Protein AF-A0A4Q5AM09-F1 (afdb_monomer)

Solvent-accessible surface area (backbone atoms only — not comparable to full-atom values): 6153 Å² total; per-residue (Å²): 104,45,77,42,71,72,70,90,84,55,54,68,68,58,39,67,73,47,21,46,61,53,25,47,54,51,39,52,52,31,50,51,41,27,52,54,47,41,44,52,59,27,51,74,77,39,90,90,63,60,52,53,94,40,54,46,75,48,78,47,80,63,71,50,32,18,35,34,39,63,44,31,50,40,98,87,69,44,83,38,36,62,40,48,36,68,24,40,76,35,79,91,76,75,40,77,41,83,34,67,36,34,54,65,35,20,73,72,72,104

pLDDT: mean 76.93, std 7.98, range [49.91, 86.5]

Mean predicted aligned error: 7.68 Å

Organism: NCBI:txid1690

Secondary structure (DSSP, 8-state):
-EEE---TTS-HHHHHHHHHHHHHHHHHHHHHHHHHHHHHHHHHT-TT---GGGEEEEEEEETTEEEEEEEEB-TTS-B-HHHHHHEEEETTTTEEEE---HHHHHHHT-

Sequence (110 aa):
MVRIRLDRNLSRRVAEEFGPELTRAEGRRVLGRAKALAASAAIGRNPGHSVADRIEFGIKYHGIDTTVGMTVIGRDGSDVTLAHEFGAWNKQAGKFVEGHHVMQKAARGG

Structure (mmCIF, N/CA/C/O backbone):
data_AF-A0A4Q5AM09-F1
#
_entry.id   AF-A0A4Q5AM09-F1
#
loop_
_atom_site.group_PDB
_atom_site.id
_atom_site.type_symbol
_atom_site.label_atom_id
_atom_site.label_alt_id
_atom_site.label_comp_id
_atom_site.label_asym_id
_atom_site.label_entity_id
_atom_site.label_seq_id
_atom_site.pdbx_PDB_ins_code
_atom_site.Cartn_x
_atom_site.Cartn_y
_atom_site.Cartn_z
_atom_site.occupancy
_atom_site.B_iso_or_equiv
_atom_site.auth_seq_id
_atom_site.auth_comp_id
_atom_site.auth_asym_id
_atom_site.auth_atom_id
_atom_site.pdbx_PDB_model_num
ATOM 1 N N . MET A 1 1 ? 1.900 -4.560 1.980 1.00 78.62 1 MET A N 1
ATOM 2 C CA . MET A 1 1 ? 0.698 -4.573 2.852 1.00 78.62 1 MET A CA 1
ATOM 3 C C . MET A 1 1 ? 1.096 -4.099 4.243 1.00 78.62 1 MET A C 1
ATOM 5 O O . MET A 1 1 ? 2.158 -4.488 4.707 1.00 78.62 1 MET A O 1
ATOM 9 N N . VAL A 1 2 ? 0.271 -3.279 4.895 1.00 75.62 2 VAL A N 1
ATOM 10 C CA . VAL A 1 2 ? 0.462 -2.801 6.275 1.00 75.62 2 VAL A CA 1
ATOM 11 C C . VAL A 1 2 ? -0.797 -3.099 7.074 1.00 75.62 2 VAL A C 1
ATOM 13 O O . VAL A 1 2 ? -1.903 -2.867 6.591 1.00 75.62 2 VAL A O 1
ATOM 16 N N . ARG A 1 3 ? -0.633 -3.596 8.302 1.00 80.88 3 ARG A N 1
ATOM 17 C CA . ARG A 1 3 ? -1.735 -3.809 9.245 1.00 80.88 3 ARG A CA 1
ATOM 18 C C . ARG A 1 3 ? -1.650 -2.786 10.367 1.00 80.88 3 ARG A C 1
ATOM 20 O O . ARG A 1 3 ? -0.633 -2.707 11.050 1.00 80.88 3 ARG A O 1
ATOM 27 N N . ILE A 1 4 ? -2.728 -2.038 10.550 1.00 77.50 4 ILE A N 1
ATOM 28 C CA . ILE A 1 4 ? -2.909 -1.076 11.631 1.00 77.50 4 ILE A CA 1
ATOM 29 C C . ILE A 1 4 ? -3.610 -1.804 12.766 1.00 77.50 4 ILE A C 1
ATOM 31 O O . ILE A 1 4 ? -4.654 -2.427 12.560 1.00 77.50 4 ILE A O 1
ATOM 35 N N . ARG A 1 5 ? -2.991 -1.737 13.941 1.00 79.62 5 ARG A N 1
ATOM 36 C CA . ARG A 1 5 ? -3.463 -2.350 15.179 1.00 79.62 5 ARG A CA 1
ATOM 37 C C . ARG A 1 5 ? -3.512 -1.282 16.258 1.00 79.62 5 ARG A C 1
ATOM 39 O O . ARG A 1 5 ? -2.711 -0.349 16.234 1.00 79.62 5 ARG A O 1
ATOM 46 N N . LEU A 1 6 ? -4.425 -1.451 17.199 1.00 73.44 6 LEU A N 1
ATOM 47 C CA . LEU A 1 6 ? -4.459 -0.649 18.418 1.00 73.44 6 LEU A CA 1
ATOM 48 C C . LEU A 1 6 ? -3.297 -1.035 19.342 1.00 73.44 6 LEU A C 1
ATOM 50 O O . LEU A 1 6 ? -2.680 -2.094 19.174 1.00 73.44 6 LEU A O 1
ATOM 54 N N . ASP A 1 7 ? -3.002 -0.169 20.312 1.00 75.00 7 ASP A N 1
ATOM 55 C CA . ASP A 1 7 ? -2.029 -0.470 21.360 1.00 75.00 7 ASP A CA 1
ATOM 56 C C . ASP A 1 7 ? -2.415 -1.776 22.073 1.00 75.00 7 ASP A C 1
ATOM 58 O O . ASP A 1 7 ? -3.577 -2.006 22.410 1.00 75.00 7 ASP A O 1
ATOM 62 N N . ARG A 1 8 ? -1.423 -2.639 22.298 1.00 73.44 8 ARG A N 1
ATOM 63 C CA . ARG A 1 8 ? -1.610 -3.948 22.935 1.00 73.44 8 ARG A CA 1
ATOM 64 C C . ARG A 1 8 ? -2.016 -3.831 24.406 1.00 73.44 8 ARG A C 1
ATOM 66 O O . ARG A 1 8 ? -2.539 -4.794 24.953 1.00 73.44 8 ARG A O 1
ATOM 73 N N . ASN A 1 9 ? -1.769 -2.678 25.023 1.00 77.19 9 ASN A N 1
ATOM 74 C CA . ASN A 1 9 ? -2.104 -2.372 26.410 1.00 77.19 9 ASN A CA 1
ATOM 75 C C . ASN A 1 9 ? -3.476 -1.695 26.556 1.00 77.19 9 ASN A C 1
ATOM 77 O O . ASN A 1 9 ? -3.899 -1.395 27.672 1.00 77.19 9 ASN A O 1
ATOM 81 N N . LEU A 1 10 ? -4.180 -1.431 25.449 1.00 75.56 10 LEU A N 1
ATOM 82 C CA . LEU A 1 10 ? -5.522 -0.861 25.488 1.00 75.56 10 LEU A CA 1
ATOM 83 C C . LEU A 1 10 ? -6.511 -1.894 26.046 1.00 75.56 10 LEU A C 1
ATOM 85 O O . LEU A 1 10 ? -6.476 -3.069 25.676 1.00 75.56 10 LEU A O 1
ATOM 89 N N . SER A 1 11 ? -7.421 -1.466 26.926 1.00 80.88 11 SER A N 1
ATOM 90 C CA . SER A 1 11 ? -8.435 -2.379 27.460 1.00 80.88 11 SER A CA 1
ATOM 91 C C . SER A 1 11 ? -9.331 -2.904 26.334 1.00 80.88 11 SER A C 1
ATOM 93 O O . SER A 1 11 ? -9.682 -2.170 25.406 1.00 80.88 11 SER A O 1
ATOM 95 N N . ARG A 1 12 ? -9.739 -4.178 26.425 1.00 77.25 12 ARG A N 1
ATOM 96 C CA . ARG A 1 12 ? -10.552 -4.831 25.383 1.00 77.25 12 ARG A CA 1
ATOM 97 C C . ARG A 1 12 ? -11.824 -4.043 25.060 1.00 77.25 12 ARG A C 1
ATOM 99 O O . ARG A 1 12 ? -12.171 -3.898 23.899 1.00 77.25 12 ARG A O 1
ATOM 106 N N . ARG A 1 13 ? -12.476 -3.492 26.085 1.00 79.44 13 ARG A N 1
ATOM 107 C CA . ARG A 1 13 ? -13.736 -2.753 25.951 1.00 79.44 13 ARG A CA 1
ATOM 108 C C . ARG A 1 13 ? -13.558 -1.458 25.153 1.00 79.44 13 ARG A C 1
ATOM 110 O O . ARG A 1 13 ? -14.330 -1.194 24.245 1.00 79.44 13 ARG A O 1
ATOM 117 N N . VAL A 1 14 ? -12.484 -0.712 25.426 1.00 74.88 14 VAL A N 1
ATOM 118 C CA . VAL A 1 14 ? -12.130 0.500 24.666 1.00 74.88 14 VAL A CA 1
ATOM 119 C C . VAL A 1 14 ? -11.715 0.140 23.234 1.00 74.88 14 VAL A C 1
ATOM 121 O O . VAL A 1 14 ? -12.069 0.844 22.291 1.00 74.88 14 VAL A O 1
ATOM 124 N N . ALA A 1 15 ? -11.000 -0.974 23.051 1.00 75.19 15 ALA A N 1
ATOM 125 C CA . ALA A 1 15 ? -10.625 -1.466 21.729 1.00 75.19 15 ALA A CA 1
ATOM 126 C C . ALA A 1 15 ? -11.841 -1.886 20.884 1.00 75.19 15 ALA A C 1
ATOM 128 O O . ALA A 1 15 ? -11.873 -1.619 19.688 1.00 75.19 15 ALA A O 1
ATOM 129 N N . GLU A 1 16 ? -12.845 -2.517 21.488 1.00 78.31 16 GLU A N 1
ATOM 130 C CA . GLU A 1 16 ? -14.090 -2.904 20.814 1.00 78.31 16 GLU A CA 1
ATOM 131 C C . GLU A 1 16 ? -14.954 -1.684 20.467 1.00 78.31 16 GLU A C 1
ATOM 133 O O . GLU A 1 16 ? -15.515 -1.625 19.374 1.00 78.31 16 GLU A O 1
ATOM 138 N N . GLU A 1 17 ? -15.027 -0.702 21.368 1.00 81.56 17 GLU A N 1
ATOM 139 C CA . GLU A 1 17 ? -15.890 0.475 21.227 1.00 81.56 17 GLU A CA 1
ATOM 140 C C . GLU A 1 17 ? -15.340 1.504 20.227 1.00 81.56 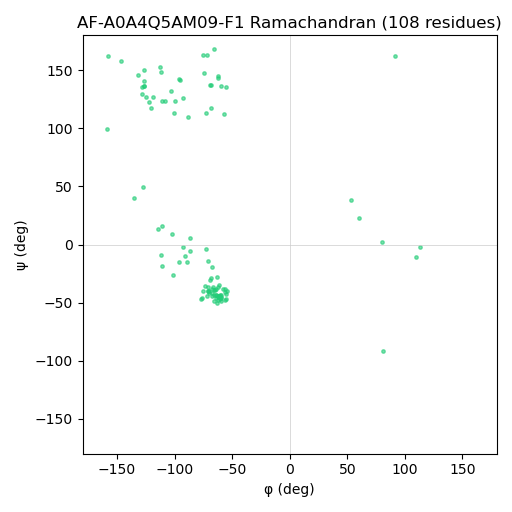17 GLU A C 1
ATOM 142 O O . GLU A 1 17 ? -16.069 1.965 19.351 1.00 81.56 17 GLU A O 1
ATOM 147 N N . PHE A 1 18 ? -14.043 1.824 20.297 1.00 78.25 18 PHE A N 1
ATOM 148 C CA . PHE A 1 18 ? -13.434 2.897 19.492 1.00 78.25 18 PHE A CA 1
ATOM 149 C C . PHE A 1 18 ? -12.462 2.394 18.420 1.00 78.25 18 PHE A C 1
ATOM 151 O O . PHE A 1 18 ? -12.136 3.108 17.467 1.00 78.25 18 PHE A O 1
ATOM 158 N N . GLY A 1 19 ? -11.983 1.156 18.549 1.00 76.19 19 GLY A N 1
ATOM 159 C CA . GLY A 1 19 ? -11.009 0.559 17.639 1.00 76.19 19 GLY A CA 1
ATOM 160 C C . GLY A 1 19 ? -11.403 0.546 16.165 1.00 76.19 19 GLY A C 1
ATOM 161 O O . GLY A 1 19 ? -10.562 0.884 15.321 1.00 76.19 19 GLY A O 1
ATOM 162 N N . PRO A 1 20 ? -12.661 0.215 15.827 1.00 77.88 20 PRO A N 1
ATOM 163 C CA . PRO A 1 20 ? -13.130 0.248 14.452 1.00 77.88 20 PRO A CA 1
ATOM 164 C C . PRO A 1 20 ? -12.954 1.601 13.765 1.00 77.88 20 PRO A C 1
ATOM 166 O O . PRO A 1 20 ? -12.455 1.677 12.640 1.00 77.88 20 PRO A O 1
ATOM 169 N N . GLU A 1 21 ? -13.352 2.678 14.438 1.00 82.50 21 GLU A N 1
ATOM 170 C CA . GLU A 1 21 ? -13.293 4.026 13.883 1.00 82.50 21 GLU A CA 1
ATOM 171 C C . GLU A 1 21 ? -11.845 4.519 13.795 1.00 82.50 21 GLU A C 1
ATOM 173 O O . GLU A 1 21 ? -11.418 5.008 12.745 1.00 82.50 21 GLU A O 1
ATOM 178 N N . LEU A 1 22 ? -11.060 4.298 14.854 1.00 80.06 22 LEU A N 1
ATOM 179 C CA . LEU A 1 22 ? -9.659 4.710 14.931 1.00 80.06 22 LEU A CA 1
ATOM 180 C C . LEU A 1 22 ? -8.787 4.020 13.876 1.00 80.06 22 LEU A C 1
ATOM 182 O O . LEU A 1 22 ? -8.065 4.690 13.131 1.00 80.06 22 LEU A O 1
ATOM 186 N N . THR A 1 23 ? -8.865 2.690 13.760 1.00 80.31 23 THR A N 1
ATOM 187 C CA . THR A 1 23 ? -8.043 1.959 12.781 1.00 80.31 23 THR A CA 1
ATOM 188 C C . THR A 1 23 ? -8.470 2.242 11.345 1.00 80.31 23 THR A C 1
ATOM 190 O O . THR A 1 23 ? -7.619 2.287 10.453 1.00 80.31 23 THR A O 1
ATOM 193 N N . ARG A 1 24 ? -9.757 2.521 11.105 1.00 80.94 24 ARG A N 1
ATOM 194 C CA . ARG A 1 24 ? -10.253 2.933 9.788 1.00 80.94 24 ARG A CA 1
ATOM 195 C C . ARG A 1 24 ? -9.790 4.340 9.414 1.00 80.94 24 ARG A C 1
ATOM 197 O O . ARG A 1 24 ? -9.405 4.559 8.263 1.00 80.94 24 ARG A O 1
ATOM 204 N N . ALA A 1 25 ? -9.818 5.283 10.355 1.00 83.69 25 ALA A N 1
ATOM 205 C CA . ALA A 1 25 ? -9.329 6.643 10.145 1.00 83.69 25 ALA A CA 1
ATOM 206 C C . ALA A 1 25 ? -7.828 6.649 9.823 1.00 83.69 25 ALA A C 1
ATOM 208 O O . ALA A 1 25 ? -7.418 7.237 8.819 1.00 83.69 25 ALA A O 1
ATOM 209 N N . GLU A 1 26 ? -7.017 5.925 10.598 1.00 84.00 26 GLU A N 1
ATOM 210 C CA . GLU A 1 26 ? -5.585 5.802 10.315 1.00 84.00 26 GLU A CA 1
ATOM 211 C C . GLU A 1 26 ? -5.330 5.024 9.015 1.00 84.00 26 GLU A C 1
ATOM 213 O O . GLU A 1 26 ? -4.481 5.415 8.217 1.00 84.00 26 GLU A O 1
ATOM 218 N N . GLY A 1 27 ? -6.136 3.999 8.713 1.00 82.25 27 GLY A N 1
ATOM 219 C CA . GLY A 1 27 ? -6.091 3.281 7.435 1.00 82.25 27 GLY A CA 1
ATOM 220 C C . GLY A 1 27 ? -6.275 4.194 6.230 1.00 82.25 27 GLY A C 1
ATOM 221 O O . GLY A 1 27 ? -5.540 4.077 5.250 1.00 82.25 27 GLY A O 1
ATOM 222 N N . ARG A 1 28 ? -7.196 5.160 6.312 1.00 86.50 28 ARG A N 1
ATOM 223 C CA . ARG A 1 28 ? -7.381 6.180 5.269 1.00 86.50 28 ARG A CA 1
ATOM 224 C C . ARG A 1 28 ? -6.171 7.107 5.141 1.00 86.50 28 ARG A C 1
ATOM 226 O O . ARG A 1 28 ? -5.794 7.437 4.018 1.00 86.50 28 ARG A O 1
ATOM 233 N N . ARG A 1 29 ? -5.536 7.497 6.253 1.00 85.56 29 ARG A N 1
ATOM 234 C CA . ARG A 1 29 ? -4.315 8.325 6.228 1.00 85.56 29 ARG A CA 1
ATOM 235 C C . ARG A 1 29 ? -3.140 7.578 5.604 1.00 85.56 29 ARG A C 1
ATOM 237 O O . ARG A 1 29 ? -2.503 8.110 4.698 1.00 85.56 29 ARG A O 1
ATOM 244 N N . VAL A 1 30 ? -2.893 6.338 6.030 1.00 84.56 30 VAL A N 1
ATOM 245 C CA . VAL A 1 30 ? -1.845 5.471 5.464 1.00 84.56 30 VAL A CA 1
ATOM 246 C C . VAL A 1 30 ? -2.085 5.240 3.974 1.00 84.56 30 VAL A C 1
ATOM 248 O O . VAL A 1 30 ? -1.153 5.361 3.186 1.00 84.56 30 VAL A O 1
ATOM 251 N N . LEU A 1 31 ? -3.330 4.986 3.565 1.00 84.50 31 LEU A N 1
ATOM 252 C CA . LEU A 1 31 ? -3.696 4.867 2.155 1.00 84.50 31 LEU A CA 1
ATOM 253 C C . LEU A 1 31 ? -3.383 6.148 1.365 1.00 84.50 31 LEU A C 1
ATOM 255 O O . LEU A 1 31 ? -2.818 6.071 0.277 1.00 84.50 31 LEU A O 1
ATOM 259 N N . GLY A 1 32 ? -3.718 7.322 1.905 1.00 84.62 32 GLY A N 1
ATOM 260 C CA . GLY A 1 32 ? -3.394 8.608 1.282 1.00 84.62 32 GLY A CA 1
ATOM 261 C C . GLY A 1 32 ? -1.886 8.817 1.109 1.00 84.62 32 GLY A C 1
ATOM 262 O O . GLY A 1 32 ? -1.434 9.151 0.014 1.00 84.62 32 GLY A O 1
ATOM 263 N N . ARG A 1 33 ? -1.097 8.538 2.156 1.00 85.56 33 ARG A N 1
ATOM 264 C CA . ARG A 1 33 ? 0.375 8.605 2.101 1.00 85.56 33 ARG A CA 1
ATOM 265 C C . ARG A 1 33 ? 0.949 7.620 1.082 1.00 85.56 33 ARG A C 1
ATOM 267 O O . ARG A 1 33 ? 1.809 7.998 0.294 1.00 85.56 33 ARG A O 1
ATOM 274 N N . ALA A 1 34 ? 0.448 6.384 1.060 1.00 84.06 34 ALA A N 1
ATOM 275 C CA . ALA A 1 34 ? 0.886 5.359 0.115 1.00 84.06 34 ALA A CA 1
ATOM 276 C C . ALA A 1 34 ? 0.629 5.787 -1.336 1.00 84.06 34 ALA A C 1
ATOM 278 O O . ALA A 1 34 ? 1.526 5.665 -2.164 1.00 84.06 34 ALA A O 1
ATOM 279 N N . LYS A 1 35 ? -0.541 6.370 -1.632 1.00 83.06 35 LYS A N 1
ATOM 280 C CA . LYS A 1 35 ? -0.847 6.930 -2.959 1.00 83.06 35 LYS A CA 1
ATOM 281 C C . LYS A 1 35 ? 0.124 8.039 -3.361 1.00 83.06 35 LYS A C 1
ATOM 283 O O . LYS A 1 35 ? 0.626 8.019 -4.480 1.00 83.06 35 LYS A O 1
ATOM 288 N N . ALA A 1 36 ? 0.415 8.978 -2.460 1.00 83.44 36 ALA A N 1
ATOM 289 C CA . ALA A 1 36 ? 1.336 10.081 -2.739 1.00 83.44 36 ALA A CA 1
ATOM 290 C C . ALA A 1 36 ? 2.774 9.590 -2.993 1.00 83.44 36 ALA A C 1
ATOM 292 O O . ALA A 1 36 ? 3.408 9.986 -3.971 1.00 83.44 36 ALA A O 1
ATOM 293 N N . LEU A 1 37 ? 3.268 8.682 -2.146 1.00 83.56 37 LEU A N 1
ATOM 294 C CA . LEU A 1 37 ? 4.596 8.080 -2.283 1.00 83.56 37 LEU A CA 1
ATOM 295 C C . LEU A 1 37 ? 4.714 7.246 -3.564 1.00 83.56 37 LEU A C 1
ATOM 297 O O . LEU A 1 37 ? 5.706 7.366 -4.278 1.00 83.56 37 LEU A O 1
ATOM 301 N N . ALA A 1 38 ? 3.695 6.445 -3.878 1.00 79.38 38 ALA A N 1
ATOM 302 C CA . ALA A 1 38 ? 3.646 5.648 -5.097 1.00 79.38 38 ALA A CA 1
ATOM 303 C C . ALA A 1 38 ? 3.618 6.521 -6.359 1.00 79.38 38 ALA A C 1
ATOM 305 O O . ALA A 1 38 ? 4.351 6.242 -7.302 1.00 79.38 38 ALA A O 1
ATOM 306 N N . ALA A 1 39 ? 2.825 7.598 -6.371 1.00 77.25 39 ALA A N 1
ATOM 307 C CA . ALA A 1 39 ? 2.777 8.532 -7.495 1.00 77.25 39 ALA A CA 1
ATOM 308 C C . ALA A 1 39 ? 4.138 9.211 -7.725 1.00 77.25 39 ALA A C 1
ATOM 310 O O . ALA A 1 39 ? 4.622 9.257 -8.854 1.00 77.25 39 ALA A O 1
ATOM 311 N N . SER A 1 40 ? 4.793 9.665 -6.652 1.00 76.44 40 SER A N 1
ATOM 312 C CA . SER A 1 40 ? 6.138 10.251 -6.724 1.00 76.44 40 SER A CA 1
ATOM 313 C C . SER A 1 40 ? 7.179 9.245 -7.243 1.00 76.44 40 SER A C 1
ATOM 315 O O . SER A 1 40 ? 7.944 9.547 -8.161 1.00 76.44 40 SER A O 1
ATOM 317 N N . ALA A 1 41 ? 7.150 8.008 -6.733 1.00 73.06 41 ALA A N 1
ATOM 318 C CA . ALA A 1 41 ? 8.029 6.925 -7.173 1.00 73.06 41 ALA A CA 1
ATOM 319 C C . ALA A 1 41 ? 7.798 6.515 -8.640 1.00 73.06 41 ALA A C 1
ATOM 321 O O . ALA A 1 41 ? 8.755 6.227 -9.361 1.00 73.06 41 ALA A O 1
ATOM 322 N N . ALA A 1 42 ? 6.542 6.503 -9.094 1.00 67.56 42 ALA A N 1
ATOM 323 C CA . ALA A 1 42 ? 6.176 6.143 -10.461 1.00 67.56 42 ALA A CA 1
ATOM 324 C C . ALA A 1 42 ? 6.594 7.210 -11.488 1.00 67.56 42 ALA A C 1
ATOM 326 O O . ALA A 1 42 ? 7.014 6.855 -12.588 1.00 67.56 42 ALA A O 1
ATOM 327 N N . ILE A 1 43 ? 6.521 8.500 -11.134 1.00 60.03 43 ILE A N 1
ATOM 328 C CA . ILE A 1 43 ? 6.921 9.616 -12.009 1.00 60.03 43 ILE A CA 1
ATOM 329 C C . ILE A 1 43 ? 8.452 9.736 -12.099 1.00 60.03 43 ILE A C 1
ATOM 331 O O . ILE A 1 43 ? 8.992 9.983 -13.177 1.00 60.03 43 ILE A O 1
ATOM 335 N N . GLY A 1 44 ? 9.167 9.538 -10.987 1.00 52.34 44 GLY A N 1
ATOM 336 C CA . GLY A 1 44 ? 10.589 9.880 -10.873 1.00 52.34 44 GLY A CA 1
ATOM 337 C C . GLY A 1 44 ? 11.583 9.006 -11.652 1.00 52.34 44 GLY A C 1
ATOM 338 O O . GLY A 1 44 ? 12.739 9.398 -11.780 1.00 52.34 44 GLY A O 1
ATOM 339 N N . ARG A 1 45 ? 11.188 7.831 -12.166 1.00 54.03 45 ARG A N 1
ATOM 340 C CA . ARG A 1 45 ? 12.144 6.858 -12.745 1.00 54.03 45 ARG A CA 1
ATOM 341 C C . ARG A 1 45 ? 12.217 6.844 -14.272 1.00 54.03 45 ARG A C 1
ATOM 343 O O . ARG A 1 45 ? 13.245 6.441 -14.804 1.00 54.03 45 ARG A O 1
ATOM 350 N N . ASN A 1 46 ? 11.148 7.240 -14.963 1.00 54.47 46 ASN A N 1
ATOM 351 C CA . ASN A 1 46 ? 11.109 7.359 -16.423 1.00 54.47 46 ASN A CA 1
ATOM 352 C C . ASN A 1 46 ? 9.969 8.309 -16.838 1.00 54.47 46 ASN A C 1
ATOM 354 O O . ASN A 1 46 ? 8.811 7.878 -16.902 1.00 54.47 46 ASN A O 1
ATOM 358 N N . PRO A 1 47 ? 10.269 9.583 -17.144 1.00 49.91 47 PRO A N 1
ATOM 359 C CA . PRO A 1 47 ? 9.291 10.504 -17.713 1.00 49.91 47 PRO A CA 1
ATOM 360 C C . PRO A 1 47 ? 8.723 9.904 -19.014 1.00 49.91 47 PRO A C 1
ATOM 362 O O . PRO A 1 47 ? 9.457 9.714 -19.978 1.00 49.91 47 PRO A O 1
ATOM 365 N N . GLY A 1 48 ? 7.437 9.531 -19.020 1.00 52.94 48 GLY A N 1
ATOM 366 C CA . GLY A 1 48 ? 6.752 8.897 -20.163 1.00 52.94 48 GLY A CA 1
ATOM 367 C C . GLY A 1 48 ? 6.381 7.415 -19.993 1.00 52.94 48 GLY A C 1
ATOM 368 O O . GLY A 1 48 ? 5.586 6.899 -20.775 1.00 52.94 48 GLY A O 1
ATOM 369 N N . HIS A 1 49 ? 6.877 6.735 -18.952 1.00 55.28 49 HIS A N 1
ATOM 370 C CA . HIS A 1 49 ? 6.522 5.342 -18.631 1.00 55.28 49 HIS A CA 1
ATOM 371 C C . HIS A 1 49 ? 6.058 5.192 -17.180 1.00 55.28 49 HIS A C 1
ATOM 373 O O . HIS A 1 49 ? 6.528 4.322 -16.443 1.00 55.28 49 HIS A O 1
ATOM 379 N N . SER A 1 50 ? 5.134 6.062 -16.771 1.00 61.41 50 SER A N 1
ATOM 380 C CA . SER A 1 50 ? 4.473 5.952 -15.474 1.00 61.41 50 SER A CA 1
ATOM 381 C C . SER A 1 50 ? 3.743 4.613 -15.371 1.00 61.41 50 SER A C 1
ATOM 383 O O . SER A 1 50 ? 3.076 4.179 -16.308 1.00 61.41 50 SER A O 1
ATOM 385 N N . VAL A 1 51 ? 3.870 3.957 -14.220 1.00 64.75 51 VAL A N 1
ATOM 386 C CA . VAL A 1 51 ? 3.024 2.815 -13.843 1.00 64.75 51 VAL A CA 1
ATOM 387 C C . VAL A 1 51 ? 1.944 3.221 -12.841 1.00 64.75 51 VAL A C 1
ATOM 389 O O . VAL A 1 51 ? 1.290 2.346 -12.291 1.00 64.75 51 VAL A O 1
ATOM 392 N N . ALA A 1 52 ? 1.761 4.523 -12.579 1.00 65.69 52 ALA A N 1
ATOM 393 C CA . ALA A 1 52 ? 0.851 5.030 -11.545 1.00 65.69 52 ALA A CA 1
ATOM 394 C C . ALA A 1 52 ? -0.593 4.529 -11.727 1.00 65.69 52 ALA A C 1
ATOM 396 O O . ALA A 1 52 ? -1.257 4.169 -10.761 1.00 65.69 52 ALA A O 1
ATOM 397 N N . ASP A 1 53 ? -1.038 4.443 -12.973 1.00 69.12 53 ASP A N 1
ATOM 398 C CA . ASP A 1 53 ? -2.338 3.948 -13.426 1.00 69.12 53 ASP A CA 1
ATOM 399 C C . ASP A 1 53 ? -2.492 2.415 -13.319 1.00 69.12 53 ASP A C 1
ATOM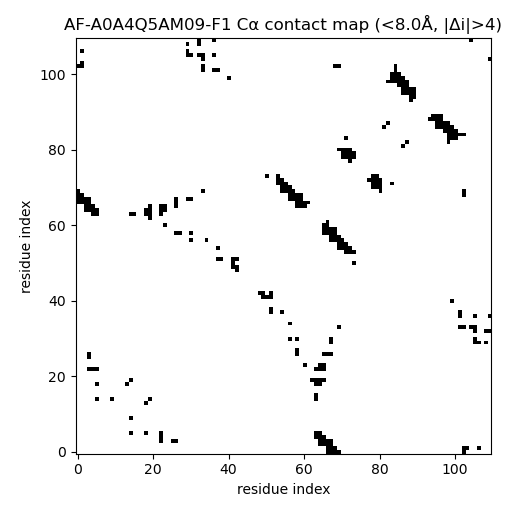 401 O O . ASP A 1 53 ? -3.576 1.884 -13.538 1.00 69.12 53 ASP A O 1
ATOM 405 N N . ARG A 1 54 ? -1.434 1.698 -12.914 1.00 72.12 54 ARG A N 1
ATOM 406 C CA . ARG A 1 54 ? -1.409 0.240 -12.672 1.00 72.12 54 ARG A CA 1
ATOM 407 C C . ARG A 1 54 ? -1.170 -0.120 -11.207 1.00 72.12 54 ARG A C 1
ATOM 409 O O . ARG A 1 54 ? -0.826 -1.263 -10.893 1.00 72.12 54 ARG A O 1
ATOM 416 N N . ILE A 1 55 ? -1.293 0.867 -10.321 1.00 78.25 55 ILE A N 1
ATOM 417 C CA . ILE A 1 55 ? -1.180 0.674 -8.880 1.00 78.25 55 ILE A CA 1
ATOM 418 C C . ILE A 1 55 ? -2.583 0.617 -8.297 1.00 78.25 55 ILE A C 1
ATOM 420 O O . ILE A 1 55 ? -3.314 1.608 -8.260 1.00 78.25 55 ILE A O 1
ATOM 424 N N . GLU A 1 56 ? -2.940 -0.556 -7.798 1.00 83.69 56 GLU A N 1
ATOM 425 C CA . GLU A 1 56 ? -4.184 -0.771 -7.085 1.00 83.69 56 GLU A CA 1
ATOM 426 C C . GLU A 1 56 ? -3.951 -0.644 -5.583 1.00 83.69 56 GLU A C 1
ATOM 428 O O . GLU A 1 56 ? -2.942 -1.093 -5.033 1.00 83.69 56 GLU A O 1
ATOM 433 N N . PHE A 1 57 ? -4.916 -0.040 -4.895 1.00 83.94 57 PHE A N 1
ATOM 434 C CA . PHE A 1 57 ? -4.884 0.084 -3.448 1.00 83.94 57 PHE A CA 1
ATOM 435 C C . PHE A 1 57 ? -6.168 -0.448 -2.836 1.00 83.94 57 PHE A C 1
ATOM 437 O O . PHE A 1 57 ? -7.264 -0.178 -3.326 1.00 83.94 57 PHE A O 1
ATOM 444 N N . GLY A 1 58 ? -6.030 -1.132 -1.706 1.00 82.94 58 GLY A N 1
ATOM 445 C CA . GLY A 1 58 ? -7.151 -1.699 -0.971 1.00 82.94 58 GLY A CA 1
ATOM 446 C C . GLY A 1 58 ? -7.089 -1.361 0.508 1.00 82.94 58 GLY A C 1
ATOM 447 O O . GLY A 1 58 ? -6.015 -1.317 1.108 1.00 82.94 58 GLY A O 1
ATOM 448 N N . ILE A 1 59 ? -8.258 -1.171 1.112 1.00 85.62 59 ILE A N 1
ATOM 449 C CA . ILE A 1 59 ? -8.431 -1.141 2.563 1.00 85.62 59 ILE A CA 1
ATOM 450 C C . ILE A 1 59 ? -9.373 -2.278 2.950 1.00 85.62 59 IL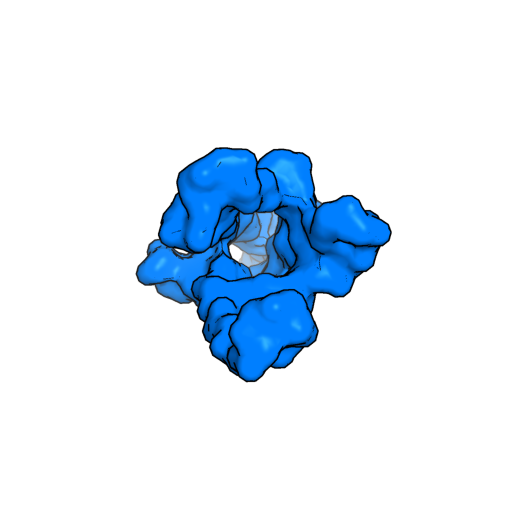E A C 1
ATOM 452 O O . ILE A 1 59 ? -10.460 -2.408 2.389 1.00 85.62 59 ILE A O 1
ATOM 456 N N . LYS A 1 60 ? -8.951 -3.123 3.890 1.00 84.56 60 LYS A N 1
ATOM 457 C CA . LYS A 1 60 ? -9.748 -4.242 4.392 1.00 84.56 60 LYS A CA 1
ATOM 458 C C . LYS A 1 60 ? -9.878 -4.153 5.901 1.00 84.56 60 LYS A C 1
ATOM 460 O O . LYS A 1 60 ? -8.887 -4.044 6.614 1.00 84.56 60 LYS A O 1
ATOM 465 N N . TYR A 1 61 ? -11.114 -4.203 6.370 1.00 78.62 61 TYR A N 1
ATOM 466 C CA . TYR A 1 61 ? -11.454 -4.131 7.782 1.00 78.62 61 TYR A CA 1
ATOM 467 C C . TYR A 1 61 ? -11.636 -5.532 8.378 1.00 78.62 61 TYR A C 1
ATOM 469 O O . TYR A 1 61 ? -12.172 -6.425 7.720 1.00 78.62 61 TYR A O 1
ATOM 477 N N . HIS A 1 62 ? -11.190 -5.708 9.621 1.00 80.38 62 HIS A N 1
ATOM 478 C CA . HIS A 1 62 ? -11.142 -6.983 10.340 1.00 80.38 62 HIS A CA 1
ATOM 479 C C . HIS A 1 62 ? -11.653 -6.845 11.789 1.00 80.38 62 HIS A C 1
ATOM 481 O O . HIS A 1 62 ? -11.071 -7.413 12.711 1.00 80.38 62 HIS A O 1
ATOM 487 N N . GLY A 1 63 ? -12.715 -6.065 12.015 1.00 78.06 63 GLY A N 1
ATOM 488 C CA . GLY A 1 63 ? -13.257 -5.823 13.357 1.00 78.06 63 GLY A CA 1
ATOM 489 C C . GLY A 1 63 ? -12.465 -4.747 14.101 1.00 78.06 63 GLY A C 1
ATOM 490 O O . GLY A 1 63 ? -12.724 -3.567 13.965 1.00 78.06 63 GLY A O 1
ATOM 491 N N . ILE A 1 64 ? -11.454 -5.110 14.872 1.00 75.44 64 ILE A N 1
ATOM 492 C CA . ILE A 1 64 ? -10.638 -4.095 15.568 1.00 75.44 64 ILE A CA 1
ATOM 493 C C . ILE A 1 64 ? -9.455 -3.599 14.734 1.00 75.44 64 ILE A C 1
ATOM 495 O O . ILE A 1 64 ? -8.872 -2.569 15.051 1.00 75.44 64 ILE A O 1
ATOM 499 N N . ASP A 1 65 ? -9.118 -4.319 13.662 1.00 75.69 65 ASP A N 1
ATOM 500 C CA . ASP A 1 65 ? -7.947 -4.050 12.836 1.00 75.69 65 ASP A CA 1
ATOM 501 C C . ASP A 1 65 ? -8.322 -3.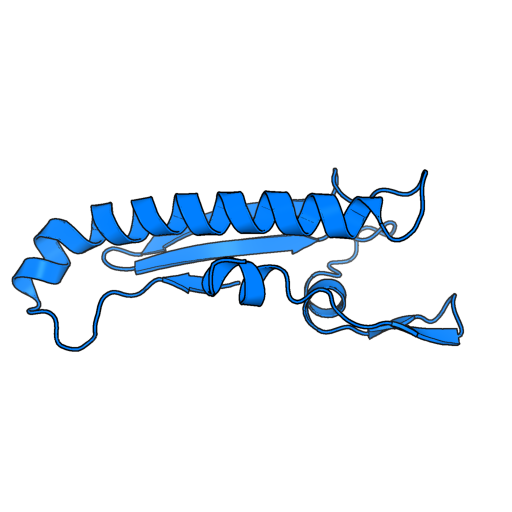583 11.432 1.00 75.69 65 ASP A C 1
ATOM 503 O O . ASP A 1 65 ? -9.335 -3.990 10.854 1.00 75.69 65 ASP A O 1
ATOM 507 N N . THR A 1 66 ? -7.418 -2.813 10.829 1.00 79.75 66 THR A N 1
ATOM 508 C CA . THR A 1 66 ? -7.522 -2.392 9.432 1.00 79.75 66 THR A CA 1
ATOM 509 C C . THR A 1 66 ? -6.232 -2.705 8.681 1.00 7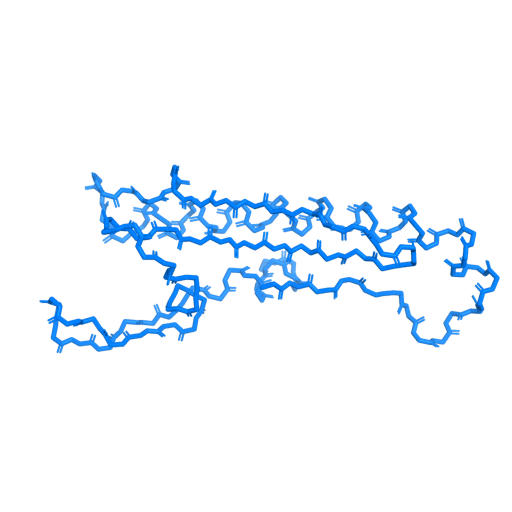9.75 66 THR A C 1
ATOM 511 O O . THR A 1 66 ? -5.132 -2.359 9.108 1.00 79.75 66 THR A O 1
ATOM 514 N N . THR A 1 67 ? -6.363 -3.356 7.531 1.00 82.38 67 THR A N 1
ATOM 515 C CA . THR A 1 67 ? -5.270 -3.661 6.609 1.00 82.38 67 THR A CA 1
ATOM 516 C C . THR A 1 67 ? -5.312 -2.706 5.425 1.00 82.38 67 THR A C 1
ATOM 518 O O . THR A 1 67 ? -6.357 -2.538 4.802 1.00 82.38 67 THR A O 1
ATOM 521 N N . VAL A 1 68 ? -4.167 -2.127 5.075 1.00 81.31 68 VAL A N 1
ATOM 522 C CA . VAL A 1 68 ? -3.974 -1.367 3.837 1.00 81.31 68 VAL A CA 1
ATOM 523 C C . VAL A 1 68 ? -3.033 -2.149 2.922 1.00 81.31 68 VAL A C 1
ATOM 525 O O . VAL A 1 68 ? -1.920 -2.525 3.302 1.00 81.31 68 VAL A O 1
ATOM 528 N N . GLY A 1 69 ? -3.498 -2.437 1.714 1.00 82.56 69 GLY A N 1
ATOM 529 C CA . GLY A 1 69 ? 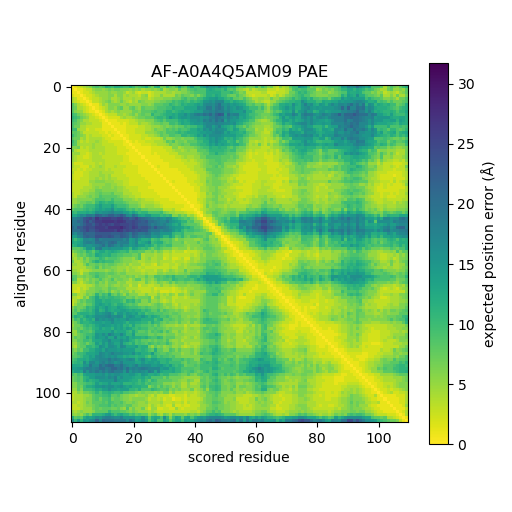-2.766 -3.139 0.669 1.00 82.56 69 GLY A CA 1
ATOM 530 C C . GLY A 1 69 ? -2.443 -2.213 -0.498 1.00 82.56 69 GLY A C 1
ATOM 531 O O . GLY A 1 69 ? -3.212 -1.306 -0.808 1.00 82.56 69 GLY A O 1
ATOM 532 N N . MET A 1 70 ? -1.311 -2.480 -1.137 1.00 82.38 70 MET A N 1
ATOM 533 C CA . MET A 1 70 ? -0.938 -1.936 -2.436 1.00 82.38 70 MET A CA 1
ATOM 534 C C . MET A 1 70 ? -0.549 -3.127 -3.300 1.00 82.38 70 MET A C 1
ATOM 536 O O . MET A 1 70 ? 0.178 -3.995 -2.810 1.00 82.38 70 MET A O 1
ATOM 540 N N . THR A 1 71 ? -1.027 -3.134 -4.536 1.00 83.19 71 THR A N 1
ATOM 541 C CA . THR A 1 71 ? -0.680 -4.105 -5.569 1.00 83.19 71 THR A CA 1
ATOM 542 C C . THR A 1 71 ? -0.207 -3.342 -6.797 1.00 83.19 71 THR A C 1
ATOM 544 O O . THR A 1 71 ? -0.791 -2.324 -7.162 1.00 83.19 71 THR A O 1
ATOM 547 N N . VAL A 1 72 ? 0.873 -3.804 -7.420 1.00 77.94 72 VAL A N 1
ATOM 548 C CA . VAL A 1 72 ? 1.440 -3.192 -8.625 1.00 77.94 72 VAL A CA 1
ATOM 549 C C . VAL A 1 72 ? 1.472 -4.233 -9.726 1.00 77.94 72 VAL A C 1
ATOM 551 O O . VAL A 1 72 ? 2.112 -5.274 -9.572 1.00 77.94 72 VAL A O 1
ATOM 554 N N . ILE A 1 73 ? 0.818 -3.927 -10.844 1.00 79.19 73 ILE A N 1
ATOM 555 C CA . ILE A 1 73 ? 0.789 -4.805 -12.011 1.00 79.19 73 ILE A CA 1
ATOM 556 C C . ILE A 1 73 ? 1.801 -4.323 -13.056 1.00 79.19 73 ILE A C 1
ATOM 558 O O . ILE A 1 73 ? 1.793 -3.171 -13.501 1.00 79.19 73 ILE A O 1
ATOM 562 N N . GLY A 1 74 ? 2.707 -5.224 -13.429 1.00 70.75 74 GLY A N 1
ATOM 563 C CA . GLY A 1 74 ? 3.731 -5.028 -14.443 1.00 70.75 74 GLY A CA 1
ATOM 564 C C . GLY A 1 74 ? 3.145 -4.859 -15.845 1.00 70.75 74 GLY A C 1
ATOM 565 O O . GLY A 1 74 ? 1.966 -5.095 -16.103 1.00 70.75 74 GLY A O 1
ATOM 566 N N . ARG A 1 75 ? 3.983 -4.443 -16.802 1.00 70.25 75 ARG A N 1
ATOM 567 C CA . ARG A 1 75 ? 3.555 -4.254 -18.203 1.00 70.25 75 ARG A CA 1
ATOM 568 C C . ARG A 1 75 ? 3.093 -5.545 -18.875 1.00 70.25 75 ARG A C 1
ATOM 570 O O . ARG A 1 75 ? 2.284 -5.487 -19.790 1.00 70.25 75 ARG A O 1
ATOM 577 N N . ASP A 1 76 ? 3.620 -6.668 -18.425 1.00 75.81 76 ASP A N 1
ATOM 578 C CA . ASP A 1 76 ? 3.275 -8.016 -18.864 1.00 75.81 76 ASP A CA 1
ATOM 579 C C . ASP A 1 76 ? 2.083 -8.614 -18.096 1.00 75.81 76 A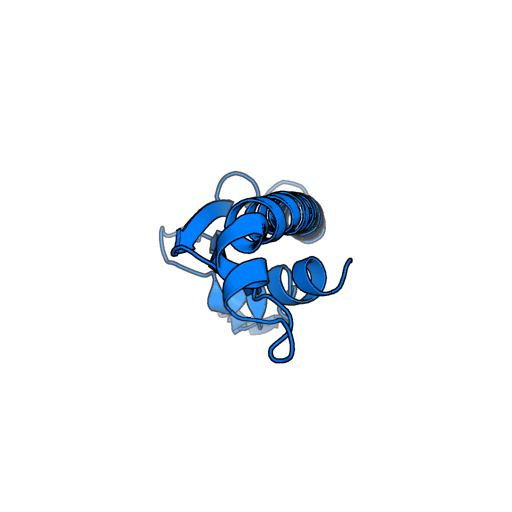SP A C 1
ATOM 581 O O . ASP A 1 76 ? 1.757 -9.780 -18.292 1.00 75.81 76 ASP A O 1
ATOM 585 N N . GLY A 1 77 ? 1.431 -7.837 -17.222 1.00 73.38 77 GLY A N 1
ATOM 586 C CA . GLY A 1 77 ? 0.331 -8.306 -16.380 1.00 73.38 77 GLY A CA 1
ATOM 587 C C . GLY A 1 77 ? 0.776 -9.074 -15.132 1.00 73.38 77 GLY A C 1
ATOM 588 O O . GLY A 1 77 ? -0.077 -9.536 -14.379 1.00 73.38 77 GLY A O 1
ATOM 589 N N . SER A 1 78 ? 2.083 -9.212 -14.883 1.00 76.81 78 SER A N 1
ATOM 590 C CA . SER A 1 78 ? 2.591 -9.889 -13.687 1.00 76.81 78 SER A CA 1
ATOM 591 C C . SER A 1 78 ? 2.424 -9.036 -12.424 1.00 76.81 78 SER A C 1
ATOM 593 O O . SER A 1 78 ? 2.526 -7.810 -12.469 1.00 76.81 78 SER A O 1
ATOM 595 N N . ASP A 1 79 ? 2.195 -9.671 -11.273 1.00 81.31 79 ASP A N 1
ATOM 596 C CA . ASP A 1 79 ? 2.268 -8.983 -9.981 1.00 81.31 79 ASP A CA 1
ATOM 597 C C . ASP A 1 79 ? 3.741 -8.701 -9.648 1.00 81.31 79 ASP A C 1
ATOM 599 O O . ASP A 1 79 ? 4.536 -9.614 -9.413 1.00 81.31 79 ASP A O 1
ATOM 603 N N . VAL A 1 80 ? 4.103 -7.418 -9.628 1.00 73.31 80 VAL A N 1
ATOM 604 C CA . VAL A 1 80 ? 5.459 -6.941 -9.319 1.00 73.31 80 VAL A CA 1
ATOM 605 C C . VAL A 1 80 ? 5.524 -6.211 -7.978 1.00 73.31 80 VAL A C 1
ATOM 607 O O . VAL A 1 80 ? 6.500 -5.518 -7.688 1.00 73.31 80 VAL A O 1
ATOM 610 N N . THR A 1 81 ? 4.512 -6.370 -7.125 1.00 79.75 81 THR A N 1
ATOM 611 C CA . THR A 1 81 ? 4.367 -5.649 -5.851 1.00 79.75 81 THR A CA 1
ATOM 612 C C . THR A 1 81 ? 5.586 -5.808 -4.947 1.00 79.75 81 THR A C 1
ATOM 614 O O . THR A 1 81 ? 6.100 -4.823 -4.418 1.00 79.75 81 THR A O 1
ATOM 617 N N . LEU A 1 82 ? 6.085 -7.037 -4.782 1.00 76.44 82 LEU A N 1
ATOM 618 C CA . LEU A 1 82 ? 7.245 -7.308 -3.924 1.00 76.44 82 LEU A CA 1
ATOM 619 C C . LEU A 1 82 ? 8.529 -6.695 -4.483 1.00 76.44 82 LEU A C 1
ATOM 621 O O . LEU A 1 82 ? 9.289 -6.084 -3.734 1.00 76.44 82 LEU A O 1
ATOM 625 N N . ALA A 1 83 ? 8.733 -6.802 -5.796 1.00 74.56 83 ALA A N 1
ATOM 626 C CA . ALA A 1 83 ? 9.855 -6.168 -6.478 1.00 74.56 83 ALA A CA 1
ATOM 627 C C . ALA A 1 83 ? 9.799 -4.639 -6.346 1.00 74.56 83 ALA A C 1
ATOM 629 O O . ALA A 1 83 ? 10.831 -3.987 -6.212 1.00 74.56 83 ALA A O 1
ATOM 630 N N . HIS A 1 84 ? 8.599 -4.057 -6.347 1.00 75.50 84 HIS A N 1
ATOM 631 C CA . HIS A 1 84 ? 8.420 -2.621 -6.181 1.00 75.50 84 HIS A CA 1
ATOM 632 C C . HIS A 1 84 ? 8.656 -2.151 -4.736 1.00 75.50 84 HIS A C 1
ATOM 634 O O . HIS A 1 84 ? 9.210 -1.068 -4.536 1.00 75.50 84 HIS A O 1
ATOM 640 N N . GLU A 1 85 ? 8.276 -2.957 -3.739 1.00 79.12 85 GLU A N 1
ATOM 641 C CA . GLU A 1 85 ? 8.451 -2.636 -2.316 1.00 79.12 85 GLU A CA 1
ATOM 642 C C . GLU A 1 85 ? 9.902 -2.831 -1.851 1.00 79.12 85 GLU A C 1
ATOM 644 O O . GLU A 1 85 ? 10.443 -1.932 -1.215 1.00 79.12 85 GLU A O 1
ATOM 649 N N . PHE A 1 86 ? 10.541 -3.956 -2.192 1.00 80.56 86 PHE A N 1
ATOM 650 C CA . PHE A 1 86 ? 11.850 -4.362 -1.646 1.00 80.56 86 PHE A CA 1
ATOM 651 C C . PHE A 1 86 ? 13.002 -4.332 -2.656 1.00 80.56 86 PHE A C 1
ATOM 653 O O . PHE A 1 86 ? 14.163 -4.463 -2.275 1.00 80.56 86 PHE A O 1
ATOM 660 N N . GLY A 1 87 ? 12.699 -4.134 -3.936 1.00 79.00 87 GLY A N 1
ATOM 661 C CA . GLY A 1 87 ? 13.677 -4.189 -5.013 1.00 79.00 87 GLY A CA 1
ATOM 662 C C . GLY A 1 87 ? 13.785 -5.581 -5.619 1.00 79.00 87 GLY A C 1
ATOM 663 O O . GLY A 1 87 ? 13.340 -6.580 -5.052 1.00 79.00 87 GLY A O 1
ATOM 664 N N . ALA A 1 88 ? 14.354 -5.642 -6.816 1.00 80.94 88 ALA A N 1
ATOM 665 C CA . ALA A 1 88 ? 14.567 -6.891 -7.532 1.00 80.94 88 ALA A CA 1
ATOM 666 C C . ALA A 1 88 ? 15.679 -6.749 -8.570 1.00 80.94 88 ALA A C 1
ATOM 668 O O . ALA A 1 88 ? 16.032 -5.649 -9.006 1.00 80.94 88 ALA A O 1
ATOM 669 N N . TRP A 1 89 ? 16.202 -7.889 -9.016 1.00 78.94 89 TRP A N 1
ATOM 670 C CA . TRP A 1 89 ? 17.071 -7.927 -10.182 1.00 78.94 89 TRP A CA 1
ATOM 671 C C . TRP A 1 89 ? 16.276 -7.587 -11.447 1.00 78.94 89 TRP A C 1
ATOM 673 O O . TRP A 1 89 ? 15.361 -8.318 -11.832 1.00 78.94 89 TRP A O 1
ATOM 683 N N . ASN A 1 90 ? 16.631 -6.492 -12.119 1.00 77.44 90 ASN A N 1
ATOM 684 C CA . ASN A 1 90 ? 16.025 -6.125 -13.390 1.00 77.44 90 ASN A CA 1
ATOM 685 C C . ASN A 1 90 ? 16.800 -6.789 -14.533 1.00 77.44 90 ASN A C 1
ATOM 687 O O . ASN A 1 90 ? 17.924 -6.397 -14.850 1.00 77.44 90 ASN A O 1
ATOM 691 N N . LYS A 1 91 ? 16.169 -7.778 -15.177 1.00 74.75 91 LYS A N 1
ATOM 692 C CA . LYS A 1 91 ? 16.762 -8.525 -16.295 1.00 74.75 91 LYS A CA 1
ATOM 693 C C . LYS A 1 91 ? 17.067 -7.647 -17.513 1.00 74.75 91 LYS A C 1
ATOM 695 O O . LYS A 1 91 ? 18.091 -7.857 -18.146 1.00 74.75 91 LYS A O 1
ATOM 700 N N . GLN A 1 92 ? 16.222 -6.661 -17.822 1.00 69.31 92 GLN A N 1
ATOM 701 C CA . GLN A 1 92 ? 16.435 -5.744 -18.951 1.00 69.31 92 GLN A CA 1
ATOM 702 C C . GLN A 1 92 ? 17.580 -4.762 -18.699 1.00 69.31 92 GLN A C 1
ATOM 704 O O . GLN A 1 92 ? 18.350 -4.470 -19.604 1.00 69.31 92 GLN A O 1
ATOM 709 N N . ALA A 1 93 ? 17.691 -4.252 -17.473 1.00 71.19 93 ALA A N 1
ATOM 710 C CA . ALA A 1 93 ? 18.728 -3.292 -17.104 1.00 71.19 93 ALA A CA 1
ATOM 711 C C . ALA A 1 93 ? 20.044 -3.959 -16.664 1.00 71.19 93 ALA A C 1
ATOM 713 O O . ALA A 1 93 ? 21.004 -3.251 -16.370 1.00 71.19 93 ALA A O 1
ATOM 714 N N . GLY A 1 94 ? 20.074 -5.294 -16.558 1.00 84.50 94 GLY A N 1
ATOM 715 C CA . GLY A 1 94 ? 21.248 -6.065 -16.142 1.00 84.50 94 GLY A CA 1
ATOM 716 C C . G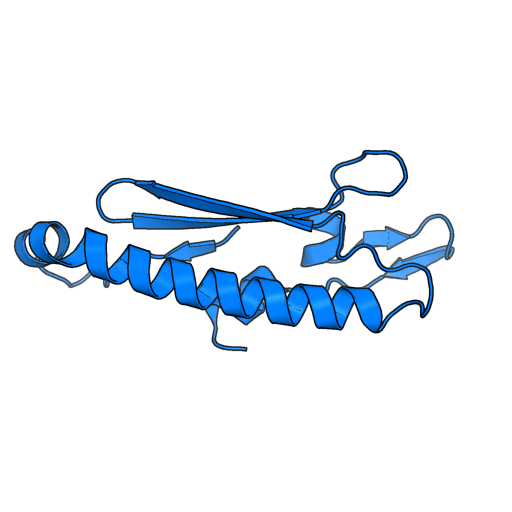LY A 1 94 ? 21.761 -5.723 -14.740 1.00 84.50 94 GLY A C 1
ATOM 717 O O . GLY A 1 94 ? 22.938 -5.927 -14.461 1.00 84.50 94 GLY A O 1
ATOM 718 N N . LYS A 1 95 ? 20.912 -5.161 -13.871 1.00 80.56 95 LYS A N 1
ATOM 719 C CA . LYS A 1 95 ? 21.319 -4.671 -12.548 1.00 80.56 95 LYS A CA 1
ATOM 720 C C . LYS A 1 95 ? 20.230 -4.839 -11.502 1.00 80.56 95 LYS A C 1
ATOM 722 O O . LYS A 1 95 ? 19.039 -4.898 -11.822 1.00 80.56 95 LYS A O 1
ATOM 727 N N . PHE A 1 96 ? 20.642 -4.850 -10.237 1.00 79.50 96 PHE A N 1
ATOM 728 C CA . PHE A 1 96 ? 19.712 -4.739 -9.123 1.00 79.50 96 PHE A CA 1
ATOM 729 C C . PHE A 1 96 ? 19.088 -3.345 -9.090 1.00 79.50 96 PHE A C 1
ATOM 731 O O . PHE A 1 96 ? 19.755 -2.330 -9.299 1.00 79.50 96 PHE A O 1
ATOM 738 N N . VAL A 1 97 ? 17.785 -3.312 -8.848 1.00 80.25 97 VAL A N 1
ATOM 739 C CA . VAL A 1 97 ? 16.992 -2.096 -8.789 1.00 80.25 97 VAL A CA 1
ATOM 740 C C . VAL A 1 97 ? 16.370 -2.026 -7.404 1.00 80.25 97 VAL A C 1
ATOM 742 O O . VAL A 1 97 ? 15.587 -2.898 -7.034 1.00 80.25 97 VAL A O 1
ATOM 745 N N . GLU A 1 98 ? 16.730 -0.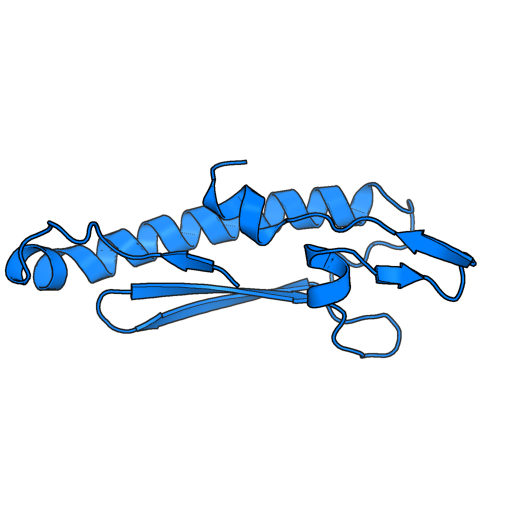989 -6.647 1.00 81.44 98 GLU A N 1
ATOM 746 C CA . GLU A 1 98 ? 16.243 -0.783 -5.282 1.00 81.44 98 GLU A CA 1
ATOM 747 C C . GLU A 1 98 ? 14.720 -0.583 -5.251 1.00 81.44 98 GLU A C 1
ATOM 749 O O . GLU A 1 98 ? 14.132 -0.002 -6.182 1.00 81.44 98 GLU A O 1
ATOM 754 N N . GLY A 1 99 ? 14.105 -1.097 -4.182 1.00 81.94 99 GLY A N 1
ATOM 755 C CA . GLY A 1 99 ? 12.690 -0.942 -3.874 1.00 81.94 99 GLY A CA 1
ATOM 756 C C . GLY A 1 99 ? 12.361 0.447 -3.345 1.00 81.94 99 GLY A C 1
ATOM 757 O O . GLY A 1 99 ? 13.226 1.208 -2.923 1.00 81.94 99 GLY A O 1
ATOM 758 N N . HIS A 1 100 ? 11.082 0.797 -3.369 1.00 80.00 100 HIS A N 1
ATOM 759 C CA . HIS A 1 100 ? 10.633 2.132 -2.971 1.00 80.00 100 HIS A CA 1
ATOM 760 C C . HIS A 1 100 ? 10.162 2.194 -1.518 1.00 80.00 100 HIS A C 1
ATOM 762 O O . HIS A 1 100 ? 10.062 3.295 -0.961 1.00 80.00 100 HIS A O 1
ATOM 768 N N . HIS A 1 101 ? 9.911 1.033 -0.900 1.00 84.50 101 HIS A N 1
ATOM 769 C CA . HIS A 1 101 ? 9.436 0.910 0.477 1.00 84.50 101 HIS A CA 1
ATOM 770 C C . HIS A 1 101 ? 8.176 1.753 0.739 1.00 84.50 101 HIS A C 1
ATOM 772 O O . HIS A 1 101 ? 8.051 2.399 1.781 1.00 84.50 101 HIS A O 1
ATOM 778 N N . VAL A 1 102 ? 7.265 1.812 -0.241 1.00 82.94 102 VAL A N 1
ATOM 779 C CA . VAL A 1 102 ? 6.099 2.711 -0.233 1.00 82.94 102 VAL A CA 1
ATOM 780 C C . VAL A 1 102 ? 5.228 2.430 0.978 1.00 82.94 102 VAL A C 1
ATOM 782 O O . VAL A 1 102 ? 4.862 3.349 1.710 1.00 82.94 102 VAL A O 1
ATOM 785 N N . MET A 1 103 ? 4.910 1.157 1.213 1.00 83.31 103 MET A N 1
ATOM 786 C CA . MET A 1 103 ? 4.015 0.775 2.297 1.00 83.31 103 MET A CA 1
ATOM 787 C C . MET A 1 103 ? 4.687 0.960 3.657 1.00 83.31 103 MET A C 1
ATOM 789 O O . MET A 1 103 ? 4.058 1.473 4.584 1.00 83.31 103 MET A O 1
ATOM 793 N N . GLN A 1 104 ? 5.971 0.614 3.772 1.00 83.19 104 GLN A N 1
ATOM 794 C CA . GLN A 1 104 ? 6.738 0.850 4.995 1.00 83.19 104 GLN A CA 1
ATOM 795 C C . GLN A 1 104 ? 6.834 2.345 5.351 1.00 83.19 104 GLN A C 1
ATOM 797 O O . GLN A 1 104 ? 6.628 2.708 6.511 1.00 83.19 104 GLN A O 1
ATOM 802 N N . LYS A 1 105 ? 7.113 3.216 4.375 1.00 84.44 105 LYS A N 1
ATOM 803 C CA . LYS A 1 105 ? 7.185 4.675 4.571 1.00 84.44 105 LYS A CA 1
ATOM 804 C C . LYS A 1 105 ? 5.816 5.267 4.901 1.00 84.44 105 LYS A C 1
ATOM 806 O O . LYS A 1 105 ? 5.686 6.015 5.869 1.00 84.44 105 LYS A O 1
ATOM 811 N N . ALA A 1 106 ? 4.768 4.851 4.189 1.00 81.38 106 ALA A N 1
ATOM 812 C CA . ALA A 1 106 ? 3.398 5.289 4.452 1.00 81.38 106 ALA A CA 1
ATOM 813 C C . ALA A 1 106 ? 2.941 4.979 5.890 1.00 81.38 106 ALA A C 1
ATOM 815 O O . ALA A 1 106 ? 2.269 5.802 6.518 1.00 81.38 106 ALA A O 1
ATOM 816 N N . ALA A 1 107 ? 3.342 3.821 6.427 1.00 79.69 107 ALA A N 1
ATOM 817 C CA . ALA A 1 107 ? 3.051 3.418 7.802 1.00 79.69 107 ALA A CA 1
ATOM 818 C C . ALA A 1 107 ? 3.776 4.267 8.860 1.00 79.69 107 ALA A C 1
ATOM 820 O O . ALA A 1 107 ? 3.268 4.418 9.966 1.00 79.69 107 ALA A O 1
ATOM 821 N N . ARG A 1 108 ? 4.956 4.811 8.535 1.00 82.19 108 ARG A N 1
ATOM 822 C CA . ARG A 1 108 ? 5.789 5.601 9.459 1.00 82.19 108 ARG A CA 1
ATOM 823 C C . ARG A 1 108 ? 5.503 7.102 9.432 1.00 82.19 108 ARG A C 1
ATOM 825 O O . ARG A 1 108 ? 5.986 7.805 10.309 1.00 82.19 108 ARG A O 1
ATOM 832 N N . GLY A 1 109 ? 4.704 7.575 8.476 1.00 72.38 109 GLY A N 1
ATOM 833 C CA . GLY A 1 109 ? 4.339 8.990 8.364 1.00 72.38 109 GLY A CA 1
ATOM 834 C C . GLY A 1 109 ? 4.878 9.709 7.130 1.00 72.38 109 GLY A C 1
ATOM 835 O O . GLY A 1 109 ? 4.478 10.851 6.919 1.00 72.38 109 GLY A O 1
ATOM 836 N N . GLY A 1 110 ? 5.660 9.029 6.283 1.00 53.97 110 GLY A N 1
ATOM 837 C CA . GLY A 1 110 ? 6.418 9.651 5.192 1.00 53.97 110 GLY A CA 1
ATOM 838 C C . GLY A 1 110 ? 7.891 9.743 5.540 1.00 53.97 110 GLY A C 1
ATOM 839 O O . GLY A 1 110 ? 8.193 10.321 6.603 1.00 53.97 110 GLY A O 1
#

Nearest PDB structures (foldseek):
  7wpo-assembly1_A  TM=3.331E-01  e=1.843E+00  Pipistrellus pipistrellus
  8wm3-assembly1_D  TM=3.055E-01  e=3.274E+00  Homo sapiens

Foldseek 3Di:
DDKDADDPPDDPVCLQPCLQVVQVVLLVQLQVQLLVLLQCVQCPPDPPRGQSVQKDWDWDDDRNMIDIDIWGADPVRDTCPCCQQAWDQDPVVRGTDGHSVSSVCSNVPD

Radius of gyration: 16.33 Å; Cα contacts (8 Å, |Δi|>4): 161; chains: 1; bounding box: 37×20×48 Å